Protein AF-A0A554VG06-F1 (afdb_monomer_lite)

Structure (mmCIF, N/CA/C/O backbone):
data_AF-A0A554VG06-F1
#
_entry.id   AF-A0A554VG06-F1
#
loop_
_atom_site.group_PDB
_atom_site.id
_atom_site.type_symbol
_atom_site.label_atom_id
_atom_site.label_alt_id
_atom_site.label_comp_id
_atom_site.label_asym_id
_atom_site.label_entity_id
_atom_site.label_seq_id
_atom_site.pdbx_PDB_ins_code
_atom_site.Cartn_x
_atom_site.Cartn_y
_atom_site.Cartn_z
_atom_site.occupancy
_atom_site.B_iso_or_equiv
_atom_site.auth_seq_id
_atom_site.auth_comp_id
_atom_site.auth_asym_id
_atom_site.auth_atom_id
_atom_site.pdbx_PDB_model_num
ATOM 1 N N . MET A 1 1 ? 8.280 25.696 18.837 1.00 58.03 1 MET A N 1
ATOM 2 C CA . MET A 1 1 ? 8.504 25.984 17.393 1.00 58.03 1 MET A CA 1
ATOM 3 C C . MET A 1 1 ? 9.950 25.789 16.918 1.00 58.03 1 MET A C 1
ATOM 5 O O . MET A 1 1 ? 10.119 25.169 15.878 1.00 58.03 1 MET A O 1
ATOM 9 N N . LYS A 1 2 ? 10.992 26.245 17.640 1.00 67.50 2 LYS A N 1
ATOM 10 C CA . LYS A 1 2 ? 12.405 26.134 17.196 1.00 67.50 2 LYS A CA 1
ATOM 11 C C . LYS A 1 2 ? 12.880 24.694 16.899 1.00 67.50 2 LYS A C 1
ATOM 13 O O . LYS A 1 2 ? 13.454 24.467 15.844 1.00 67.50 2 LYS A O 1
ATOM 18 N N . LYS A 1 3 ? 12.543 23.706 17.744 1.00 71.81 3 LYS A N 1
ATOM 19 C CA . LYS A 1 3 ? 12.906 22.283 17.532 1.00 71.81 3 LYS A CA 1
ATOM 20 C C . LYS A 1 3 ? 12.326 21.678 16.240 1.00 71.81 3 LYS A C 1
ATOM 22 O O . LYS A 1 3 ? 13.021 20.949 15.550 1.00 71.81 3 LYS A O 1
ATOM 27 N N . LYS A 1 4 ? 11.085 22.036 15.873 1.00 73.94 4 LYS A N 1
ATOM 28 C CA . LYS A 1 4 ? 10.448 21.584 14.619 1.00 73.94 4 LYS A CA 1
ATOM 29 C C . LYS A 1 4 ? 11.140 22.170 13.381 1.00 73.94 4 LYS A C 1
ATOM 31 O O . LYS A 1 4 ? 11.280 21.473 12.389 1.00 73.94 4 LYS A O 1
ATOM 36 N N . LYS A 1 5 ? 11.610 23.424 13.458 1.00 77.50 5 LYS A N 1
ATOM 37 C CA . LYS A 1 5 ? 12.377 24.063 12.376 1.00 77.50 5 LYS A CA 1
ATOM 38 C C . LYS A 1 5 ? 13.751 23.411 12.197 1.00 77.50 5 LYS A C 1
ATOM 40 O O . LYS A 1 5 ? 14.127 23.130 11.071 1.00 77.50 5 LYS A O 1
ATOM 45 N N . ILE A 1 6 ? 14.457 23.111 13.289 1.00 86.62 6 ILE A N 1
ATOM 46 C CA . ILE A 1 6 ? 15.757 22.418 13.237 1.00 86.62 6 ILE A CA 1
ATOM 47 C C . ILE A 1 6 ? 15.606 21.018 12.627 1.00 86.62 6 ILE A C 1
ATOM 49 O O . ILE A 1 6 ? 16.356 20.683 11.719 1.00 86.62 6 ILE A O 1
ATOM 53 N N . LEU A 1 7 ? 14.599 20.246 13.059 1.00 86.69 7 LEU A N 1
ATOM 54 C CA . LEU A 1 7 ? 14.301 18.926 12.489 1.00 86.69 7 LEU A CA 1
ATOM 55 C C . LEU A 1 7 ? 13.986 19.009 10.984 1.00 86.69 7 LEU A C 1
ATOM 57 O O . LEU A 1 7 ? 14.437 18.189 10.193 1.00 86.69 7 LEU A O 1
ATOM 61 N N . PHE A 1 8 ? 13.221 20.020 10.572 1.00 87.75 8 PHE A N 1
ATOM 62 C CA . PHE A 1 8 ? 12.902 20.240 9.164 1.00 87.75 8 PHE A CA 1
ATOM 63 C C . PHE A 1 8 ? 14.160 20.538 8.334 1.00 87.75 8 PHE A C 1
ATOM 65 O O . PHE A 1 8 ? 14.389 19.891 7.316 1.00 87.75 8 PHE A O 1
ATOM 72 N N . PHE A 1 9 ? 15.023 21.444 8.806 1.00 89.62 9 PHE A N 1
ATOM 73 C CA . PHE A 1 9 ? 16.296 21.740 8.143 1.00 89.62 9 PHE A CA 1
ATOM 74 C C . PHE A 1 9 ? 17.252 20.542 8.127 1.00 89.62 9 PHE A C 1
ATOM 76 O O . PHE A 1 9 ? 17.934 20.338 7.125 1.00 89.62 9 PHE A O 1
ATOM 83 N N . SER A 1 10 ? 17.283 19.716 9.179 1.00 86.00 10 SER A N 1
ATOM 84 C CA . SER A 1 10 ? 18.111 18.506 9.190 1.00 86.00 10 SER A CA 1
ATOM 85 C C . SER A 1 10 ? 17.619 17.466 8.185 1.00 86.00 10 SER A C 1
ATOM 87 O O . SER A 1 10 ? 18.434 16.867 7.492 1.00 86.00 10 SER A O 1
ATOM 89 N N . VAL A 1 11 ? 16.299 17.287 8.054 1.00 89.00 11 VAL A N 1
ATOM 90 C CA . VAL A 1 11 ? 15.708 16.384 7.052 1.00 89.00 11 VAL A CA 1
ATOM 91 C C . VAL A 1 11 ? 15.999 16.881 5.636 1.00 89.00 11 VAL A C 1
ATOM 93 O O . VAL A 1 11 ? 16.422 16.097 4.795 1.00 89.00 11 VAL A O 1
ATOM 96 N N . ILE A 1 12 ? 15.847 18.182 5.376 1.00 91.12 12 ILE A N 1
ATOM 97 C CA . ILE A 1 12 ? 16.162 18.767 4.064 1.00 91.12 12 ILE A CA 1
ATOM 98 C C . ILE A 1 12 ? 17.645 18.606 3.733 1.00 91.12 12 ILE A C 1
ATOM 100 O O . ILE A 1 12 ? 17.976 18.175 2.633 1.00 91.12 12 ILE A O 1
ATOM 104 N N . SER A 1 13 ? 18.532 18.903 4.684 1.00 87.50 13 SER A N 1
ATOM 105 C CA . SER A 1 13 ? 19.975 18.716 4.516 1.00 87.50 13 SER A CA 1
ATOM 106 C C . SER A 1 13 ? 20.320 17.256 4.206 1.00 87.50 13 SER A C 1
ATOM 108 O O . SER A 1 13 ? 21.084 16.987 3.281 1.00 87.50 13 SER A O 1
ATOM 110 N N . ALA A 1 14 ? 19.686 16.302 4.897 1.00 87.00 14 ALA A N 1
ATOM 111 C CA . ALA A 1 14 ? 19.856 14.878 4.621 1.00 87.00 14 ALA A CA 1
ATOM 112 C C . ALA A 1 14 ? 19.364 14.490 3.216 1.00 87.00 14 ALA A C 1
ATOM 114 O O . ALA A 1 14 ? 20.063 13.770 2.507 1.00 87.00 14 ALA A O 1
ATOM 115 N N . ILE A 1 15 ? 18.207 14.999 2.777 1.00 87.94 15 ILE A N 1
ATOM 116 C CA . ILE A 1 15 ? 17.673 14.754 1.426 1.00 87.94 15 ILE A CA 1
ATOM 117 C C . ILE A 1 15 ? 18.608 15.331 0.358 1.00 87.94 15 ILE A C 1
ATOM 119 O O . ILE A 1 15 ? 18.933 14.647 -0.610 1.00 87.94 15 ILE A O 1
ATOM 123 N N . ILE A 1 16 ? 19.082 16.566 0.541 1.00 89.44 16 ILE A N 1
ATOM 124 C CA . ILE A 1 16 ? 20.036 17.205 -0.374 1.00 89.44 16 ILE A CA 1
ATOM 125 C C . ILE A 1 16 ? 21.338 16.398 -0.417 1.00 89.44 16 ILE A C 1
ATOM 127 O O . ILE A 1 16 ? 21.833 16.095 -1.502 1.00 89.44 16 ILE A O 1
ATOM 131 N N . GLY A 1 17 ? 21.853 15.979 0.741 1.00 86.88 17 GLY A N 1
ATOM 132 C CA . GLY A 1 17 ? 23.019 15.104 0.834 1.00 86.88 17 GLY A CA 1
ATOM 133 C C . GLY A 1 17 ? 22.822 13.799 0.060 1.00 86.88 17 GLY A C 1
ATOM 134 O O . GLY A 1 17 ? 23.672 13.429 -0.748 1.00 86.88 17 GLY A O 1
ATOM 135 N N . LEU A 1 18 ? 21.673 13.140 0.217 1.00 84.19 18 LEU A N 1
ATOM 136 C CA . LEU A 1 18 ? 21.340 11.929 -0.537 1.00 84.19 18 LEU A CA 1
ATOM 137 C C . LEU A 1 18 ? 21.313 12.171 -2.050 1.00 84.19 18 LEU A C 1
ATOM 139 O O . LEU A 1 18 ? 21.799 11.324 -2.794 1.00 84.19 18 LEU A O 1
ATOM 143 N N . ILE A 1 19 ? 20.808 13.317 -2.516 1.00 84.75 19 ILE A N 1
ATOM 144 C CA . ILE A 1 19 ? 20.775 13.661 -3.947 1.00 84.75 19 ILE A CA 1
ATOM 145 C C . ILE A 1 19 ? 22.192 13.866 -4.499 1.00 84.75 19 ILE A C 1
ATOM 147 O O . ILE A 1 19 ? 22.525 13.301 -5.544 1.00 84.75 19 ILE A O 1
ATOM 151 N N . PHE A 1 20 ? 23.033 14.635 -3.799 1.00 87.25 20 PHE A N 1
ATOM 152 C CA . PHE A 1 20 ? 24.405 14.929 -4.234 1.00 87.25 20 PHE A CA 1
ATOM 153 C C . PHE A 1 20 ? 25.312 13.694 -4.192 1.00 87.25 20 PHE A C 1
ATOM 155 O O . PHE A 1 20 ? 26.107 13.475 -5.106 1.00 87.25 20 PHE A O 1
ATOM 162 N N . PHE A 1 21 ? 25.173 12.851 -3.166 1.00 87.12 21 PHE A N 1
ATOM 163 C CA . PHE A 1 21 ? 26.011 11.665 -2.980 1.00 87.12 21 PHE A CA 1
ATOM 164 C C . PHE A 1 21 ? 25.408 10.377 -3.558 1.00 87.12 21 PHE A C 1
ATOM 166 O O . PHE A 1 21 ? 26.022 9.315 -3.420 1.00 87.12 21 PHE A O 1
ATOM 173 N N . LYS A 1 22 ? 24.262 10.443 -4.258 1.00 81.56 22 LYS A N 1
ATOM 174 C CA . LYS A 1 22 ? 23.528 9.262 -4.757 1.00 81.56 22 LYS A CA 1
ATOM 175 C C . LYS A 1 22 ? 24.410 8.286 -5.539 1.00 81.56 22 LYS A C 1
ATOM 177 O O . LYS A 1 22 ? 24.311 7.080 -5.349 1.00 81.56 22 LYS A O 1
ATOM 182 N N . ASN A 1 23 ? 25.308 8.805 -6.380 1.00 81.75 23 ASN A N 1
ATOM 183 C CA . ASN A 1 23 ? 26.158 7.988 -7.247 1.00 81.75 23 ASN A CA 1
ATOM 184 C C . ASN A 1 23 ? 27.224 7.237 -6.435 1.00 81.75 23 ASN A C 1
ATOM 186 O O . ASN A 1 23 ? 27.499 6.070 -6.701 1.00 81.75 23 ASN A O 1
ATOM 190 N N . ASN A 1 24 ? 27.802 7.883 -5.419 1.00 84.62 24 ASN A N 1
ATOM 191 C CA . ASN A 1 24 ? 28.812 7.270 -4.555 1.00 84.62 24 ASN A CA 1
ATOM 192 C C . ASN A 1 24 ? 28.185 6.230 -3.621 1.00 84.62 24 ASN A C 1
ATOM 194 O O . ASN A 1 24 ? 28.725 5.136 -3.468 1.00 84.62 24 ASN A O 1
ATOM 198 N N . ILE A 1 25 ? 27.017 6.549 -3.059 1.00 81.38 25 ILE A N 1
ATOM 199 C CA . ILE A 1 25 ? 26.232 5.631 -2.227 1.00 81.38 25 ILE A CA 1
ATOM 200 C C . ILE A 1 25 ? 25.806 4.413 -3.054 1.00 81.38 25 ILE A C 1
ATOM 202 O O . ILE A 1 25 ? 26.022 3.284 -2.626 1.00 81.38 25 ILE A O 1
ATOM 206 N N . GLY A 1 26 ? 25.291 4.629 -4.269 1.00 79.44 26 GLY A N 1
ATOM 207 C CA . GLY A 1 26 ? 24.917 3.554 -5.188 1.00 79.44 26 GLY A CA 1
ATOM 208 C C . GLY A 1 26 ? 26.089 2.626 -5.499 1.00 79.44 26 GLY A C 1
ATOM 209 O O . GLY A 1 26 ? 25.966 1.418 -5.337 1.00 79.44 26 GLY A O 1
ATOM 210 N N . ARG A 1 27 ? 27.267 3.172 -5.835 1.00 82.81 27 ARG A N 1
ATOM 211 C CA . ARG A 1 27 ? 28.471 2.357 -6.092 1.00 82.81 27 ARG A CA 1
ATOM 212 C C . ARG A 1 27 ? 28.910 1.537 -4.878 1.00 82.81 27 ARG A C 1
ATOM 214 O O . ARG A 1 27 ? 29.373 0.416 -5.059 1.00 82.81 27 ARG A O 1
ATOM 221 N N . LEU A 1 28 ? 28.787 2.068 -3.660 1.00 83.31 28 LEU A N 1
ATOM 222 C CA . LEU A 1 28 ? 29.085 1.310 -2.438 1.00 83.31 28 LEU A CA 1
ATOM 223 C C . LEU A 1 28 ? 28.074 0.179 -2.218 1.00 83.31 28 LEU A C 1
ATOM 225 O O . LEU A 1 28 ? 28.480 -0.957 -1.985 1.00 83.31 28 LEU A O 1
ATOM 229 N N . ILE A 1 29 ? 26.779 0.471 -2.359 1.00 82.94 29 ILE A N 1
ATOM 230 C CA . ILE A 1 29 ? 25.703 -0.521 -2.220 1.00 82.94 29 ILE A CA 1
ATOM 231 C C . ILE A 1 29 ? 25.862 -1.638 -3.256 1.00 82.94 29 ILE A C 1
ATOM 233 O O . ILE A 1 29 ? 25.801 -2.809 -2.897 1.00 82.94 29 ILE A O 1
ATOM 237 N N . PHE A 1 30 ? 26.119 -1.298 -4.519 1.00 84.88 30 PHE A N 1
ATOM 238 C CA . PHE A 1 30 ? 26.273 -2.271 -5.604 1.00 84.88 30 PHE A CA 1
ATOM 239 C C . PHE A 1 30 ? 27.534 -3.124 -5.464 1.00 84.88 30 PHE A C 1
ATOM 241 O O . PHE A 1 30 ? 27.487 -4.319 -5.734 1.00 84.88 30 PHE A O 1
ATOM 248 N N . LYS A 1 31 ? 28.629 -2.565 -4.929 1.00 87.31 31 LYS A N 1
ATOM 249 C CA . LYS A 1 31 ? 29.806 -3.365 -4.556 1.00 87.31 31 LYS A CA 1
ATOM 250 C C . LYS A 1 31 ? 29.496 -4.396 -3.471 1.00 87.31 31 LYS A C 1
ATOM 252 O O . LYS A 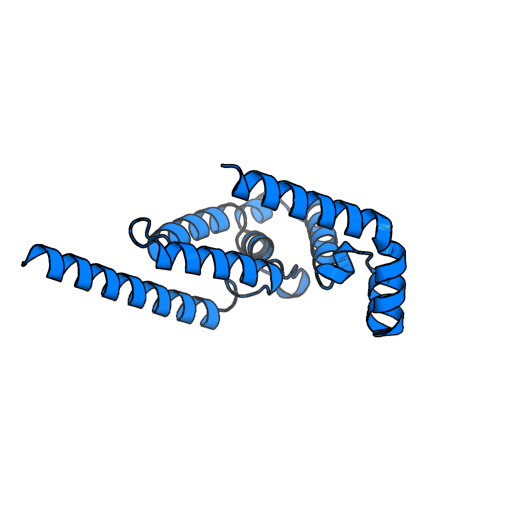1 31 ? 30.016 -5.504 -3.535 1.00 87.31 31 LYS A O 1
ATOM 257 N N . MET A 1 32 ? 28.692 -4.033 -2.471 1.00 86.50 32 MET A N 1
ATOM 258 C CA . MET A 1 32 ? 28.315 -4.951 -1.388 1.00 86.50 32 MET A CA 1
ATOM 259 C C . MET A 1 32 ? 27.257 -5.965 -1.835 1.00 86.50 32 MET A C 1
ATOM 261 O O . MET A 1 32 ? 27.263 -7.103 -1.375 1.00 86.50 32 MET A O 1
ATOM 265 N N . PHE A 1 33 ? 26.371 -5.569 -2.751 1.00 85.69 33 PHE A N 1
ATOM 266 C CA . PHE A 1 33 ? 25.263 -6.384 -3.232 1.00 85.69 33 PHE A CA 1
ATOM 267 C C . PHE A 1 33 ? 25.130 -6.298 -4.765 1.00 85.69 33 PHE A C 1
ATOM 269 O O . PHE A 1 33 ? 24.276 -5.563 -5.276 1.00 85.69 33 PHE A O 1
ATOM 276 N N . PRO A 1 34 ? 25.913 -7.096 -5.513 1.00 84.56 34 PRO A N 1
ATOM 277 C CA . PRO A 1 34 ? 25.933 -7.062 -6.981 1.00 84.56 34 PRO A CA 1
ATOM 278 C C . PRO A 1 34 ? 24.575 -7.377 -7.622 1.00 84.56 34 PRO A C 1
ATOM 280 O O . PRO A 1 34 ? 24.259 -6.912 -8.714 1.00 84.56 34 PRO A O 1
ATOM 283 N N . PHE A 1 35 ? 23.726 -8.137 -6.924 1.00 85.69 35 PHE A N 1
ATOM 284 C CA . PHE A 1 35 ? 22.352 -8.402 -7.351 1.00 85.69 35 PHE A CA 1
ATOM 285 C C . PHE A 1 35 ? 21.564 -7.109 -7.614 1.00 85.69 35 PHE A C 1
ATOM 287 O O . PHE A 1 35 ? 20.888 -6.994 -8.638 1.00 85.69 35 PHE A O 1
ATOM 294 N N . TRP A 1 36 ? 21.679 -6.119 -6.722 1.00 82.94 36 TRP A N 1
ATOM 295 C CA . TRP A 1 36 ? 20.941 -4.862 -6.840 1.00 82.94 36 TRP A CA 1
ATOM 296 C C . TRP A 1 36 ? 21.436 -3.993 -7.996 1.00 82.94 36 TRP A C 1
ATOM 298 O O . TRP A 1 36 ? 20.648 -3.220 -8.531 1.00 82.94 36 TRP A O 1
ATOM 308 N N . GLU A 1 37 ? 22.687 -4.158 -8.433 1.00 86.75 37 GLU A N 1
ATOM 309 C CA . GLU A 1 37 ? 23.220 -3.470 -9.614 1.00 86.75 37 GLU A CA 1
ATOM 310 C C . GLU A 1 37 ? 22.479 -3.901 -10.883 1.00 86.75 37 GLU A C 1
ATOM 312 O O . GLU A 1 37 ? 22.019 -3.066 -11.661 1.00 86.75 37 GLU A O 1
ATOM 317 N N . ASN A 1 38 ? 22.267 -5.209 -11.052 1.00 86.56 38 ASN A N 1
ATOM 318 C CA . ASN A 1 38 ? 21.525 -5.751 -12.191 1.00 86.56 38 ASN A CA 1
ATOM 319 C C . ASN A 1 38 ? 20.060 -5.300 -12.196 1.00 86.56 38 ASN A C 1
ATOM 321 O O . ASN A 1 38 ? 19.510 -4.967 -13.248 1.00 86.56 38 ASN A O 1
ATOM 325 N N . VAL A 1 39 ? 19.421 -5.272 -11.022 1.00 85.81 39 VAL A N 1
ATOM 326 C CA . VAL A 1 39 ? 18.039 -4.790 -10.877 1.00 85.81 39 VAL A CA 1
ATOM 327 C C . VAL A 1 39 ? 17.959 -3.295 -11.190 1.00 85.81 39 VAL A C 1
ATOM 329 O O . VAL A 1 39 ? 17.088 -2.881 -11.953 1.00 85.81 39 VAL A O 1
ATOM 332 N N . TYR A 1 40 ? 18.893 -2.497 -10.678 1.00 87.62 40 TYR A N 1
ATOM 333 C CA . TYR A 1 40 ? 18.947 -1.059 -10.927 1.00 87.62 40 TYR A CA 1
ATOM 334 C C . TYR A 1 40 ? 19.179 -0.721 -12.392 1.00 87.62 40 TYR A C 1
ATOM 336 O O . TYR A 1 40 ? 18.464 0.112 -12.946 1.00 87.62 40 TYR A O 1
ATOM 344 N N . ASN A 1 41 ? 20.114 -1.404 -13.046 1.00 88.56 41 ASN A N 1
ATOM 345 C CA . ASN A 1 41 ? 20.391 -1.183 -14.461 1.00 88.56 41 ASN A CA 1
ATOM 346 C C . ASN A 1 41 ? 19.198 -1.565 -15.349 1.00 88.56 41 ASN A C 1
ATOM 348 O O . ASN A 1 41 ? 19.003 -0.955 -16.396 1.00 88.56 41 ASN A O 1
ATOM 352 N N . ARG A 1 42 ? 18.384 -2.549 -14.936 1.00 87.94 42 ARG A N 1
ATOM 353 C CA . ARG A 1 42 ? 17.225 -3.013 -15.714 1.00 87.94 42 ARG A CA 1
ATOM 354 C C . ARG A 1 42 ? 15.938 -2.224 -15.448 1.00 87.94 42 ARG A C 1
ATOM 356 O O . ARG A 1 42 ? 15.195 -1.986 -16.390 1.00 87.94 42 ARG A O 1
ATOM 363 N N . TYR A 1 43 ? 15.655 -1.846 -14.202 1.00 87.31 43 TYR A N 1
ATOM 364 C CA . TYR A 1 43 ? 14.366 -1.245 -13.810 1.00 87.31 43 TYR A CA 1
ATOM 365 C C . TYR A 1 43 ? 14.496 0.173 -13.224 1.00 87.31 43 TYR A C 1
ATOM 367 O O . TYR A 1 43 ? 13.507 0.777 -12.802 1.00 87.31 43 TYR A O 1
ATOM 375 N N . GLY A 1 44 ? 15.712 0.718 -13.163 1.00 87.06 44 GLY A N 1
ATOM 376 C CA . GLY A 1 44 ? 15.996 2.033 -12.599 1.00 87.06 44 GLY A CA 1
ATOM 377 C C . GLY A 1 44 ? 15.826 2.106 -11.079 1.00 87.06 44 GLY A C 1
ATOM 378 O O . GLY A 1 44 ? 15.602 1.113 -10.381 1.00 87.06 44 GLY A O 1
ATOM 379 N N . LEU A 1 45 ? 15.920 3.327 -10.542 1.00 84.50 45 LEU A N 1
ATOM 380 C CA . LEU A 1 45 ? 15.835 3.581 -9.100 1.00 84.50 45 LEU A CA 1
ATOM 381 C C . LEU A 1 45 ? 14.477 3.172 -8.516 1.00 84.50 45 LEU A C 1
ATOM 383 O O . LEU A 1 45 ? 14.431 2.483 -7.501 1.00 84.50 45 LEU A O 1
ATOM 387 N N . LEU A 1 46 ? 13.378 3.581 -9.157 1.00 82.94 46 LEU A N 1
ATOM 388 C CA . LEU A 1 46 ? 12.026 3.292 -8.674 1.00 82.94 46 LEU A CA 1
ATOM 389 C C . LEU A 1 46 ? 11.714 1.798 -8.736 1.00 82.94 46 LEU A C 1
ATOM 391 O O . LEU A 1 46 ? 11.204 1.257 -7.758 1.00 82.94 46 LEU A O 1
ATOM 395 N N . GLY A 1 47 ? 12.091 1.116 -9.821 1.00 85.31 47 GLY A N 1
ATOM 396 C CA . GLY A 1 47 ? 11.931 -0.332 -9.925 1.00 85.31 47 GLY A CA 1
ATOM 397 C C . GLY A 1 47 ? 12.768 -1.079 -8.890 1.00 85.31 47 GLY A C 1
ATOM 398 O O . GLY A 1 47 ? 12.313 -2.063 -8.323 1.00 85.31 47 GLY A O 1
ATOM 399 N N . THR A 1 48 ? 13.950 -0.571 -8.548 1.00 86.75 48 THR A N 1
ATOM 400 C CA . THR A 1 48 ? 14.771 -1.153 -7.475 1.00 86.75 48 THR A CA 1
ATOM 401 C C . THR A 1 48 ? 14.122 -0.976 -6.105 1.00 86.75 48 THR A C 1
ATOM 403 O O . THR A 1 48 ? 13.959 -1.947 -5.374 1.00 86.75 48 THR A O 1
ATOM 406 N N . LEU A 1 49 ? 13.700 0.247 -5.769 1.00 85.12 49 LEU A N 1
ATOM 407 C CA . LEU A 1 49 ? 13.101 0.566 -4.468 1.00 85.12 49 LEU A CA 1
ATOM 408 C C . LEU A 1 49 ? 11.749 -0.118 -4.256 1.00 85.12 49 LEU A C 1
ATOM 410 O O . LEU A 1 49 ? 11.434 -0.546 -3.151 1.00 85.12 49 LEU A O 1
ATOM 414 N N . THR A 1 50 ? 10.949 -0.225 -5.315 1.00 87.56 50 THR A N 1
ATOM 415 C CA . THR A 1 50 ? 9.606 -0.814 -5.252 1.00 87.56 50 THR A CA 1
ATOM 416 C C . THR A 1 50 ? 9.593 -2.301 -5.583 1.00 87.56 50 THR A C 1
ATOM 418 O O . THR A 1 50 ? 8.523 -2.896 -5.574 1.00 87.56 50 THR A O 1
ATOM 421 N N . SER A 1 51 ? 10.753 -2.923 -5.829 1.00 87.00 51 SER A N 1
ATOM 422 C CA . SER A 1 51 ? 10.868 -4.334 -6.232 1.00 87.00 51 SER A CA 1
ATOM 423 C C . SER A 1 51 ? 10.081 -4.669 -7.509 1.00 87.00 51 SER A C 1
ATOM 425 O O . SER A 1 51 ? 9.348 -5.647 -7.562 1.00 87.00 51 SER A O 1
ATOM 427 N N . LYS A 1 52 ? 10.255 -3.855 -8.558 1.00 88.94 52 LYS A N 1
ATOM 428 C CA . LYS A 1 52 ? 9.599 -3.911 -9.883 1.00 88.94 52 LYS A CA 1
ATOM 429 C C . LYS A 1 52 ? 8.113 -3.549 -9.909 1.00 88.94 52 LYS A C 1
ATOM 431 O O . LYS A 1 52 ? 7.531 -3.489 -10.988 1.00 88.94 52 LYS A O 1
ATOM 436 N N . ARG A 1 53 ? 7.496 -3.227 -8.774 1.00 89.62 53 ARG A N 1
ATOM 437 C CA . ARG A 1 53 ? 6.080 -2.825 -8.745 1.00 89.62 53 ARG A CA 1
ATOM 438 C C . ARG A 1 53 ? 5.808 -1.560 -9.549 1.00 89.62 53 ARG A C 1
ATOM 440 O O . ARG A 1 53 ? 4.764 -1.446 -10.175 1.00 89.62 53 ARG A O 1
ATOM 447 N N . SER A 1 54 ? 6.768 -0.631 -9.616 1.00 91.19 54 SER A N 1
ATOM 448 C CA . SER A 1 54 ? 6.635 0.543 -10.487 1.00 91.19 54 SER A CA 1
ATOM 449 C C . SER A 1 54 ? 6.494 0.170 -11.963 1.00 91.19 54 SER A C 1
ATOM 451 O O . SER A 1 54 ? 5.749 0.837 -12.665 1.00 91.19 54 SER A O 1
ATOM 453 N N . THR A 1 55 ? 7.191 -0.874 -12.429 1.00 91.56 55 THR A N 1
ATOM 454 C CA . THR A 1 55 ? 7.083 -1.344 -13.819 1.00 91.56 55 THR A CA 1
ATOM 455 C C . THR A 1 55 ? 5.823 -2.177 -14.037 1.00 91.56 55 THR A C 1
ATOM 457 O O . THR A 1 55 ? 5.152 -2.003 -15.039 1.00 91.56 55 THR A O 1
ATOM 460 N N . MET A 1 56 ? 5.411 -2.993 -13.061 1.00 91.50 56 MET A N 1
ATOM 461 C CA . MET A 1 56 ? 4.120 -3.698 -13.141 1.00 91.50 56 MET A CA 1
ATOM 462 C C . MET A 1 56 ? 2.939 -2.720 -13.202 1.00 91.50 56 MET A C 1
ATOM 464 O O . MET A 1 56 ? 1.980 -2.945 -13.931 1.00 91.50 56 MET A O 1
ATOM 468 N N . LEU A 1 57 ? 3.025 -1.601 -12.473 1.00 92.12 57 LEU A N 1
ATOM 469 C CA . LEU A 1 57 ? 2.018 -0.546 -12.528 1.00 92.12 57 LEU A CA 1
ATOM 470 C C . LEU A 1 57 ? 1.973 0.127 -13.904 1.00 92.12 57 LEU A C 1
ATOM 472 O O . LEU A 1 57 ? 0.879 0.394 -14.391 1.00 92.12 57 LEU A O 1
ATOM 476 N N . THR A 1 58 ? 3.122 0.403 -14.533 1.00 92.56 58 THR A N 1
ATOM 477 C CA . THR A 1 58 ? 3.135 0.969 -15.893 1.00 92.56 58 THR A CA 1
ATOM 478 C C . THR A 1 58 ? 2.562 -0.011 -16.905 1.00 92.56 58 THR A C 1
ATOM 480 O O . THR A 1 58 ? 1.686 0.377 -17.669 1.00 92.56 58 THR A O 1
ATOM 483 N N . ASP A 1 59 ? 2.955 -1.284 -16.834 1.00 91.88 59 ASP A N 1
ATOM 484 C CA . ASP A 1 59 ? 2.454 -2.329 -17.733 1.00 91.88 59 ASP A CA 1
ATOM 485 C C . ASP A 1 59 ? 0.931 -2.499 -17.589 1.00 91.88 59 ASP A C 1
ATOM 487 O O . ASP A 1 59 ? 0.208 -2.660 -18.573 1.00 91.88 59 ASP A O 1
ATOM 491 N N . PHE A 1 60 ? 0.420 -2.409 -16.357 1.00 91.25 60 PHE A N 1
ATOM 492 C CA . PHE A 1 60 ? -1.014 -2.429 -16.094 1.00 91.25 60 PHE A CA 1
ATOM 493 C C . PHE A 1 60 ? -1.734 -1.188 -16.633 1.00 91.25 60 PHE A C 1
ATOM 495 O O . PHE A 1 60 ? -2.820 -1.312 -17.193 1.00 91.25 60 PHE A O 1
ATOM 502 N N . ILE A 1 61 ? -1.154 0.006 -16.486 1.00 92.88 61 ILE A N 1
ATOM 503 C CA . ILE A 1 61 ? -1.729 1.236 -17.048 1.00 92.88 61 ILE A CA 1
ATOM 504 C C . ILE A 1 61 ? -1.815 1.145 -18.573 1.00 92.88 61 ILE A C 1
ATOM 506 O O . ILE A 1 61 ? -2.865 1.468 -19.130 1.00 92.88 61 ILE A O 1
ATOM 510 N N . ASP A 1 62 ? -0.765 0.660 -19.231 1.00 94.06 62 ASP A N 1
ATOM 511 C CA . ASP A 1 62 ? -0.756 0.472 -20.682 1.00 94.06 62 ASP A CA 1
ATOM 512 C C . ASP A 1 62 ? -1.824 -0.547 -21.109 1.00 94.06 62 ASP A C 1
ATOM 514 O O . ASP A 1 62 ? -2.601 -0.291 -22.031 1.00 94.06 62 ASP A O 1
ATOM 518 N N . TYR A 1 63 ? -1.952 -1.657 -20.374 1.00 91.56 63 TYR A N 1
ATOM 519 C CA . TYR A 1 63 ? -3.033 -2.624 -20.577 1.00 91.56 63 TYR A CA 1
ATOM 520 C C . TYR A 1 63 ? -4.425 -1.993 -20.418 1.00 91.56 63 TYR A C 1
ATOM 522 O O . TYR A 1 63 ? -5.294 -2.214 -21.260 1.00 91.56 63 TYR A O 1
ATOM 530 N N . MET A 1 64 ? -4.647 -1.169 -19.389 1.00 91.69 64 MET A N 1
ATOM 531 C CA . MET A 1 64 ? -5.926 -0.472 -19.210 1.00 91.69 64 MET A CA 1
ATOM 532 C C . MET A 1 64 ? -6.252 0.426 -20.403 1.00 91.69 64 MET A C 1
ATOM 534 O O . MET A 1 64 ? -7.375 0.410 -20.893 1.00 91.69 64 MET A O 1
ATOM 538 N N . ILE A 1 65 ? -5.279 1.199 -20.885 1.00 93.19 65 ILE A N 1
ATOM 539 C CA . ILE A 1 65 ? -5.490 2.136 -21.996 1.00 93.19 65 ILE A CA 1
ATOM 540 C C . ILE A 1 65 ? -5.900 1.403 -23.280 1.00 93.19 65 ILE A C 1
ATOM 542 O O . ILE A 1 65 ? -6.708 1.929 -24.047 1.00 93.19 65 ILE A O 1
ATOM 546 N N . HIS A 1 66 ? -5.357 0.208 -23.518 1.00 93.38 66 HIS A N 1
ATOM 547 C CA . HIS A 1 66 ? -5.586 -0.535 -24.757 1.00 93.38 66 HIS A CA 1
ATOM 548 C C . HIS A 1 66 ? -6.770 -1.505 -24.700 1.00 93.38 66 HIS A C 1
ATOM 550 O O . HIS A 1 66 ? -7.476 -1.646 -25.697 1.00 93.38 66 HIS A O 1
ATOM 556 N N . GLU A 1 67 ? -7.008 -2.145 -23.555 1.00 91.81 67 GLU A N 1
ATOM 557 C CA . GLU A 1 67 ? -7.917 -3.294 -23.455 1.00 91.81 67 GLU A CA 1
ATOM 558 C C . GLU A 1 67 ? -9.150 -3.027 -22.577 1.00 91.81 67 GLU A C 1
ATOM 560 O O . GLU A 1 67 ? -10.127 -3.781 -22.631 1.00 91.81 67 GLU A O 1
ATOM 565 N N . TRP A 1 68 ? -9.159 -1.974 -21.746 1.00 92.50 68 TRP A N 1
ATOM 566 C CA . TRP A 1 68 ? -10.313 -1.719 -20.882 1.00 92.50 68 TRP A CA 1
ATOM 567 C C . TRP A 1 68 ? -11.446 -1.001 -21.602 1.00 92.50 68 TRP A C 1
ATOM 569 O O . TRP A 1 68 ? -11.295 0.075 -22.174 1.00 92.50 68 TRP A O 1
ATOM 579 N N . ASN A 1 69 ? -12.645 -1.561 -21.457 1.00 92.81 69 ASN A N 1
ATOM 580 C CA . ASN A 1 69 ? -13.883 -0.855 -21.750 1.00 92.81 69 ASN A CA 1
ATOM 581 C C . ASN A 1 69 ? -14.383 -0.090 -20.507 1.00 92.81 69 ASN A C 1
ATOM 583 O O . ASN A 1 69 ? -13.888 -0.259 -19.391 1.00 92.81 69 ASN A O 1
ATOM 587 N N . THR A 1 70 ? -15.419 0.733 -20.675 1.00 92.75 70 THR A N 1
ATOM 588 C CA . THR A 1 70 ? -15.999 1.540 -19.586 1.00 92.75 70 THR A CA 1
ATOM 589 C C . THR A 1 70 ? -16.514 0.704 -18.406 1.00 92.75 70 THR A C 1
ATOM 591 O O . THR A 1 70 ? -16.473 1.171 -17.270 1.00 92.75 70 THR A O 1
ATOM 594 N N . LEU A 1 71 ? -16.976 -0.530 -18.642 1.00 93.12 71 LEU A N 1
ATOM 595 C CA . LEU A 1 71 ? -17.453 -1.414 -17.572 1.00 93.12 71 LEU A CA 1
ATOM 596 C C . LEU A 1 71 ? -16.300 -1.909 -16.695 1.00 93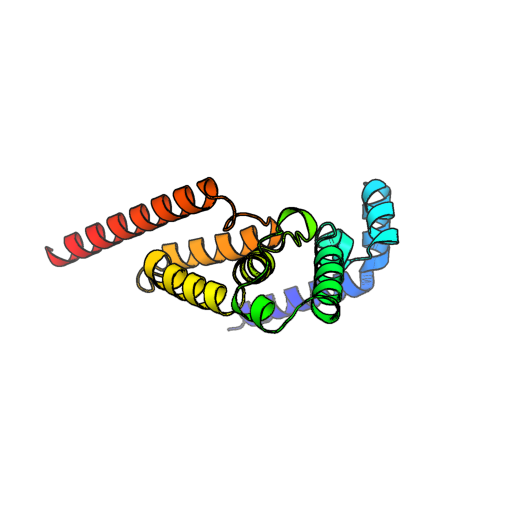.12 71 LEU A C 1
ATOM 598 O O . LEU A 1 71 ? -16.450 -1.939 -15.474 1.00 93.12 71 LEU A O 1
ATOM 602 N N . ASN A 1 72 ? -15.143 -2.202 -17.291 1.00 92.75 72 ASN A N 1
ATOM 603 C CA . ASN A 1 72 ? -13.943 -2.607 -16.558 1.00 92.75 72 ASN A CA 1
ATOM 604 C C . ASN A 1 72 ? -13.478 -1.494 -15.606 1.00 92.75 72 ASN A C 1
ATOM 606 O O . ASN A 1 72 ? -13.114 -1.769 -14.470 1.00 92.75 72 ASN A O 1
ATOM 610 N N . TYR A 1 73 ? -13.588 -0.220 -15.996 1.00 93.06 73 TYR A N 1
ATOM 611 C CA . TYR A 1 73 ? -13.289 0.890 -15.079 1.00 93.06 73 TYR A CA 1
ATOM 612 C C . TYR A 1 73 ? -14.233 0.952 -13.868 1.00 93.06 73 TYR A C 1
ATOM 614 O O . TYR A 1 73 ? -13.828 1.368 -12.779 1.00 93.06 73 TYR A O 1
ATOM 622 N N . LEU A 1 74 ? -15.494 0.549 -14.034 1.00 94.62 74 LEU A N 1
ATOM 623 C CA . LEU A 1 74 ? -16.494 0.596 -12.966 1.00 94.62 74 LEU A CA 1
ATOM 624 C C . LEU A 1 74 ? -16.408 -0.603 -12.021 1.00 94.62 74 LEU A C 1
ATOM 626 O O . LEU A 1 74 ? -16.516 -0.408 -10.809 1.00 94.62 74 LEU A O 1
ATOM 630 N N . PHE A 1 75 ? -16.199 -1.804 -12.565 1.00 93.88 75 PHE A N 1
ATOM 631 C CA . PHE A 1 75 ? -16.285 -3.070 -11.827 1.00 93.88 75 PHE A CA 1
ATOM 632 C C . PHE A 1 75 ? -14.955 -3.817 -11.683 1.00 93.88 75 PHE A C 1
ATOM 634 O O . PHE A 1 75 ? -14.893 -4.788 -10.935 1.00 93.88 75 PHE A O 1
ATOM 641 N N . GLY A 1 76 ? -13.897 -3.349 -12.343 1.00 91.19 76 GLY A N 1
ATOM 642 C CA . GLY A 1 76 ? -12.589 -3.990 -12.349 1.00 91.19 76 GLY A CA 1
ATOM 643 C C . GLY A 1 76 ? -12.522 -5.174 -13.308 1.00 91.19 76 GLY A C 1
ATOM 644 O O . GLY A 1 76 ? -13.429 -5.427 -14.104 1.00 91.19 76 GLY A O 1
ATOM 645 N N . ILE A 1 77 ? -11.415 -5.902 -13.214 1.00 83.81 77 ILE A N 1
ATOM 646 C CA . ILE A 1 77 ? -11.143 -7.138 -13.940 1.00 83.81 77 ILE A CA 1
ATOM 647 C C . ILE A 1 77 ? -10.881 -8.261 -12.930 1.00 83.81 77 ILE A C 1
ATOM 649 O O . ILE A 1 77 ? -10.109 -8.115 -11.985 1.00 83.81 77 ILE A O 1
ATOM 653 N N . GLY A 1 78 ? -11.507 -9.419 -13.138 1.00 75.00 78 GLY A N 1
ATOM 654 C CA . GLY A 1 78 ? -11.329 -10.590 -12.270 1.00 75.00 78 GLY A CA 1
ATOM 655 C C . GLY A 1 78 ? -10.006 -11.342 -12.478 1.00 75.00 78 GLY A C 1
ATOM 656 O O . GLY A 1 78 ? -9.768 -12.348 -11.816 1.00 75.00 78 GLY A O 1
ATOM 657 N N . GLU A 1 79 ? -9.143 -10.894 -13.395 1.00 80.44 79 GLU A N 1
ATOM 658 C CA . GLU A 1 79 ? -7.906 -11.587 -13.788 1.00 80.44 79 GLU A CA 1
ATOM 659 C C . GLU A 1 79 ? -6.674 -11.112 -12.995 1.00 80.44 79 GLU A C 1
ATOM 661 O O . GLU A 1 79 ? -5.671 -10.684 -13.568 1.00 80.44 79 GLU A O 1
ATOM 666 N N . TYR A 1 80 ? -6.739 -11.207 -11.661 1.00 76.75 80 TYR A N 1
ATOM 667 C CA . TYR A 1 80 ? -5.681 -10.727 -10.757 1.00 76.75 80 TYR A CA 1
ATOM 668 C C . TYR A 1 80 ? -4.292 -11.313 -11.067 1.00 76.75 80 TYR A C 1
ATOM 670 O O . TYR A 1 80 ? -3.316 -10.577 -11.167 1.00 76.75 80 TYR A O 1
ATOM 678 N N . GLU A 1 81 ? -4.198 -12.630 -11.275 1.00 79.56 81 GLU A N 1
ATOM 679 C CA . GLU A 1 81 ? -2.916 -13.336 -11.451 1.00 79.56 81 GLU A CA 1
ATOM 680 C C . GLU A 1 81 ? -2.126 -12.890 -12.690 1.00 79.56 81 GLU A C 1
ATOM 682 O O . GLU A 1 81 ? -0.895 -12.935 -12.690 1.00 79.56 81 GLU A O 1
ATOM 687 N N . LYS A 1 82 ? -2.810 -12.448 -13.753 1.00 81.69 82 LYS A N 1
ATOM 688 C CA . LYS A 1 82 ? -2.148 -12.062 -15.009 1.00 81.69 82 LYS A CA 1
ATOM 689 C C . LYS A 1 82 ? -1.594 -10.642 -14.982 1.00 81.69 82 LYS A C 1
ATOM 691 O O . LYS A 1 82 ? -0.585 -10.379 -15.628 1.00 81.69 82 LYS A O 1
ATOM 696 N N . HIS A 1 83 ? -2.246 -9.745 -14.246 1.00 82.31 83 HIS A N 1
ATOM 697 C CA . HIS A 1 83 ? -1.960 -8.309 -14.270 1.00 82.31 83 HIS A CA 1
ATOM 698 C C . HIS A 1 83 ? -1.616 -7.739 -12.889 1.00 82.31 83 HIS A C 1
ATOM 700 O O . HIS A 1 83 ? -1.742 -6.539 -12.668 1.00 82.31 83 HIS A O 1
ATOM 706 N N . LYS A 1 84 ? -1.171 -8.588 -11.954 1.00 84.31 84 LYS A N 1
ATOM 707 C CA . LYS A 1 84 ? -0.842 -8.170 -10.588 1.00 84.31 84 LYS A CA 1
ATOM 708 C C . LYS A 1 84 ? 0.183 -7.032 -10.561 1.00 84.31 84 LYS A C 1
ATOM 710 O O . LYS A 1 84 ? 1.244 -7.107 -11.181 1.00 84.31 84 LYS A O 1
ATOM 715 N N . ILE A 1 85 ? -0.137 -5.994 -9.794 1.00 87.88 85 ILE A N 1
ATOM 716 C CA . ILE A 1 85 ? 0.708 -4.809 -9.616 1.00 87.88 85 ILE A CA 1
ATOM 717 C C . ILE A 1 85 ? 1.489 -4.920 -8.304 1.00 87.88 85 ILE A C 1
ATOM 719 O O . ILE A 1 85 ? 2.613 -4.426 -8.197 1.00 87.88 85 ILE A O 1
ATOM 723 N N . GLU A 1 86 ? 0.880 -5.574 -7.307 1.00 85.94 86 GLU A N 1
ATOM 724 C CA . GLU A 1 86 ? 1.382 -5.738 -5.938 1.00 85.94 86 GLU A CA 1
ATOM 725 C C . GLU A 1 86 ? 1.466 -4.417 -5.156 1.00 85.94 86 GLU A C 1
ATOM 727 O O . GLU A 1 86 ? 2.096 -4.348 -4.098 1.00 85.94 86 GLU A O 1
ATOM 732 N N . PHE A 1 87 ? 0.805 -3.364 -5.648 1.00 89.31 87 PHE A N 1
ATOM 733 C CA . PHE A 1 87 ? 0.494 -2.190 -4.846 1.00 89.31 87 PHE A CA 1
ATOM 734 C C . PHE A 1 87 ? -0.936 -2.291 -4.330 1.00 89.31 87 PHE A C 1
ATOM 736 O O . PHE A 1 87 ? -1.891 -2.175 -5.092 1.00 89.31 87 PHE A O 1
ATOM 743 N N . GLU A 1 88 ? -1.058 -2.396 -3.013 1.00 87.69 88 GLU A N 1
ATOM 744 C CA . GLU A 1 88 ? -2.294 -2.602 -2.255 1.00 87.69 88 GLU A CA 1
ATOM 745 C C . GLU A 1 88 ? -3.537 -1.888 -2.834 1.00 87.69 88 GLU A C 1
ATOM 747 O O . GLU A 1 88 ? -4.523 -2.521 -3.199 1.00 87.69 88 GLU A O 1
ATOM 752 N N . PHE A 1 89 ? -3.493 -0.558 -2.972 1.00 87.25 89 PHE A N 1
ATOM 753 C CA . PHE A 1 89 ? -4.642 0.222 -3.447 1.00 87.25 89 PHE A CA 1
ATOM 754 C C . PHE A 1 89 ? -4.931 0.042 -4.938 1.00 87.25 89 PHE A C 1
ATOM 756 O O . PHE A 1 89 ? -6.094 0.072 -5.342 1.00 87.25 89 PHE A O 1
ATOM 763 N N . PHE A 1 90 ? -3.888 -0.127 -5.752 1.00 90.81 90 PHE A N 1
ATOM 764 C CA . PHE A 1 90 ? -4.052 -0.347 -7.186 1.00 90.81 90 PHE A CA 1
ATOM 765 C C . PHE A 1 90 ? -4.596 -1.745 -7.462 1.00 90.81 90 PHE A C 1
ATOM 767 O O . PHE A 1 90 ? -5.420 -1.898 -8.352 1.00 90.81 90 PHE A O 1
ATOM 774 N N . ASP A 1 91 ? -4.220 -2.728 -6.648 1.00 89.75 91 ASP A N 1
ATOM 775 C CA . ASP A 1 91 ? -4.755 -4.080 -6.717 1.00 89.75 91 ASP A CA 1
ATOM 776 C C . ASP A 1 91 ? -6.259 -4.111 -6.373 1.00 89.75 91 ASP A C 1
ATOM 778 O O . ASP A 1 91 ? -7.041 -4.744 -7.083 1.00 89.75 91 ASP A O 1
ATOM 782 N N . VAL A 1 92 ? -6.697 -3.375 -5.338 1.00 90.56 92 VAL A N 1
ATOM 783 C CA . VAL A 1 92 ? -8.133 -3.230 -5.010 1.00 90.56 92 VAL A CA 1
ATOM 784 C C . VAL A 1 92 ? -8.889 -2.564 -6.162 1.00 90.56 92 VAL A C 1
ATOM 786 O O . VAL A 1 92 ? -9.973 -3.017 -6.524 1.00 90.56 92 VAL A O 1
ATOM 789 N N . PHE A 1 93 ? -8.322 -1.512 -6.760 1.00 92.06 93 PHE A N 1
ATOM 790 C CA . PHE A 1 93 ? -8.910 -0.855 -7.929 1.00 92.06 93 PHE A CA 1
ATOM 791 C C . PHE A 1 93 ? -8.982 -1.775 -9.146 1.00 92.06 93 PHE A C 1
ATOM 793 O O . PHE A 1 93 ? -10.023 -1.850 -9.790 1.00 92.06 93 PHE A O 1
ATOM 800 N N . MET A 1 94 ? -7.906 -2.497 -9.442 1.00 91.25 94 MET A N 1
ATOM 801 C CA . MET A 1 94 ? -7.867 -3.447 -10.544 1.00 91.25 94 MET A CA 1
ATOM 802 C C . MET A 1 94 ? -8.951 -4.510 -10.380 1.00 91.25 94 MET A C 1
ATOM 804 O O . MET A 1 94 ? -9.660 -4.796 -11.337 1.00 91.25 94 MET A O 1
ATOM 808 N N . PHE A 1 95 ? -9.099 -5.070 -9.178 1.00 90.00 95 PHE A N 1
ATOM 809 C CA . PHE A 1 95 ? -10.015 -6.181 -8.939 1.00 90.00 95 PHE A CA 1
ATOM 810 C C . PHE A 1 95 ? -11.488 -5.757 -8.876 1.00 90.00 95 PHE A C 1
ATOM 812 O O . PHE A 1 95 ? -12.356 -6.482 -9.351 1.00 90.00 95 PHE A O 1
ATOM 819 N N . PHE A 1 96 ? -11.780 -4.590 -8.293 1.00 91.25 96 PHE A N 1
ATOM 820 C CA . PHE A 1 96 ? -13.149 -4.170 -7.972 1.00 91.25 96 PHE A CA 1
ATOM 821 C C . PHE A 1 96 ? -13.646 -2.920 -8.721 1.00 91.25 96 PHE A C 1
ATOM 823 O O . PHE A 1 96 ? -14.813 -2.535 -8.580 1.00 91.25 96 PHE A O 1
ATOM 830 N N . GLY A 1 97 ? -12.774 -2.252 -9.477 1.00 93.12 97 GLY A N 1
ATOM 831 C CA . GLY A 1 97 ? -13.071 -1.006 -10.179 1.00 93.12 97 GLY A CA 1
ATOM 832 C C . GLY A 1 97 ? -13.399 0.159 -9.247 1.00 93.12 97 GLY A C 1
ATOM 833 O O . GLY A 1 97 ? -13.271 0.085 -8.020 1.00 93.12 97 GLY A O 1
ATOM 834 N N . LEU A 1 98 ? -13.852 1.272 -9.828 1.00 94.88 98 LEU A N 1
ATOM 835 C CA . LEU A 1 98 ? -14.216 2.473 -9.067 1.00 94.88 98 LEU A CA 1
ATOM 836 C C . LEU A 1 98 ? -15.335 2.219 -8.052 1.00 94.88 98 LEU A C 1
ATOM 838 O O . LEU A 1 98 ? -15.267 2.720 -6.926 1.00 94.88 98 LEU A O 1
ATOM 842 N N . ILE A 1 99 ? -16.363 1.455 -8.435 1.00 95.12 99 ILE A N 1
ATOM 843 C CA . ILE A 1 99 ? -17.526 1.216 -7.573 1.00 95.12 99 ILE A CA 1
ATOM 844 C C . ILE A 1 99 ? -17.101 0.407 -6.356 1.00 95.12 99 ILE A C 1
ATOM 846 O O . ILE A 1 99 ? -17.425 0.773 -5.224 1.00 95.12 99 ILE A O 1
ATOM 850 N N . GLY A 1 100 ? -16.355 -0.676 -6.560 1.00 92.62 100 GLY A N 1
ATOM 851 C CA . GLY A 1 100 ? -15.963 -1.499 -5.434 1.00 92.62 100 GLY A CA 1
ATOM 852 C C . GLY A 1 100 ? -14.850 -0.874 -4.590 1.00 92.62 100 GLY A C 1
ATOM 853 O O . GLY A 1 100 ? -14.882 -1.061 -3.379 1.00 92.62 100 GLY A O 1
ATOM 854 N N . VAL A 1 101 ? -13.978 -0.013 -5.138 1.00 93.81 101 VAL A N 1
ATOM 855 C CA . VAL A 1 101 ? -13.095 0.851 -4.318 1.00 93.81 101 VAL A CA 1
ATOM 856 C C . VAL A 1 101 ? -13.912 1.774 -3.416 1.00 93.81 101 VAL A C 1
ATOM 858 O O . VAL A 1 101 ? -13.597 1.922 -2.234 1.00 93.81 101 VAL A O 1
ATOM 861 N N . PHE A 1 102 ? -14.981 2.377 -3.940 1.00 95.31 102 PHE A N 1
ATOM 862 C CA . PHE A 1 102 ? -15.853 3.239 -3.146 1.00 95.31 102 PHE A CA 1
ATOM 863 C C . PHE A 1 102 ? -16.551 2.462 -2.021 1.00 95.31 102 PHE A C 1
ATOM 865 O O . PHE A 1 102 ? -16.522 2.887 -0.863 1.00 95.31 102 PHE A O 1
ATOM 872 N N . VAL A 1 103 ? -17.120 1.293 -2.331 1.00 95.06 103 VAL A N 1
ATOM 873 C CA . VAL A 1 103 ? -17.733 0.406 -1.327 1.00 95.06 103 VAL A CA 1
ATOM 874 C C . VAL A 1 103 ? -16.699 -0.049 -0.295 1.00 95.06 103 VAL A C 1
ATOM 876 O O . VAL A 1 103 ? -16.958 0.032 0.907 1.00 95.06 103 VAL A O 1
ATOM 879 N N . PHE A 1 104 ? -15.511 -0.461 -0.743 1.00 92.81 104 PHE A N 1
ATOM 880 C CA . PHE A 1 104 ? -14.403 -0.857 0.122 1.00 92.81 104 PHE A CA 1
ATOM 881 C C . PHE A 1 104 ? -14.028 0.270 1.083 1.00 92.81 104 PHE A C 1
ATOM 883 O O . PHE A 1 104 ? -13.949 0.038 2.284 1.00 92.81 104 PHE A O 1
ATOM 890 N N . TRP A 1 105 ? -13.884 1.506 0.597 1.00 92.69 105 TRP A N 1
ATOM 891 C CA . TRP A 1 105 ? -13.579 2.664 1.438 1.00 92.69 105 TRP A CA 1
ATOM 892 C C . TRP A 1 105 ? -14.656 2.935 2.497 1.00 92.69 105 TRP A C 1
ATOM 894 O O . TRP A 1 105 ? -14.330 3.227 3.652 1.00 92.69 105 TRP A O 1
ATOM 904 N N . LEU A 1 106 ? -15.941 2.808 2.142 1.00 94.50 106 LEU A N 1
ATOM 905 C CA . LEU A 1 106 ? -17.044 2.965 3.097 1.00 94.50 106 LEU A CA 1
ATOM 906 C C . LEU A 1 106 ? -17.002 1.900 4.197 1.00 94.50 106 LEU A C 1
ATOM 908 O O . LEU A 1 106 ? -17.122 2.236 5.380 1.00 94.50 106 LEU A O 1
ATOM 912 N N . LEU A 1 107 ? -16.800 0.633 3.825 1.00 92.19 107 LEU A N 1
ATOM 913 C CA . LEU A 1 107 ? -16.649 -0.471 4.777 1.00 92.19 107 LEU A CA 1
AT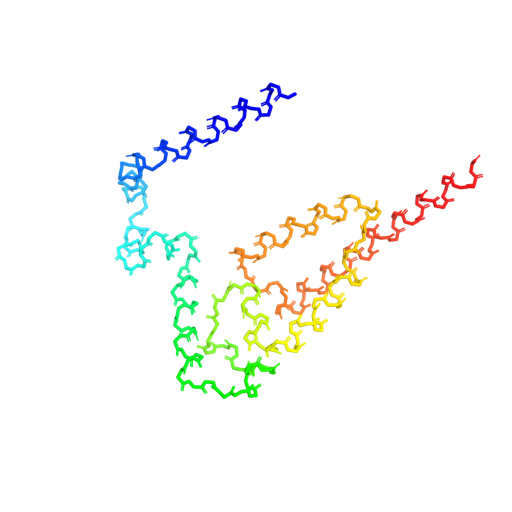OM 914 C C . LEU A 1 107 ? -15.407 -0.267 5.648 1.00 92.19 107 LEU A C 1
ATOM 916 O O . LEU A 1 107 ? -15.482 -0.365 6.873 1.00 92.19 107 LEU A O 1
ATOM 920 N N . PHE A 1 108 ? -14.288 0.104 5.032 1.00 91.25 108 PHE A N 1
ATOM 921 C CA . PHE A 1 108 ? -13.027 0.343 5.714 1.00 91.25 108 PHE A CA 1
ATOM 922 C C . PHE A 1 108 ? -13.171 1.433 6.782 1.00 91.25 108 PHE A C 1
ATOM 924 O O . PHE A 1 108 ? -12.830 1.237 7.950 1.00 91.25 108 PHE A O 1
ATOM 931 N N . LYS A 1 109 ? -13.780 2.567 6.417 1.00 91.19 109 LYS A N 1
ATOM 932 C CA . LYS A 1 109 ? -14.064 3.659 7.352 1.00 91.19 109 LYS A CA 1
ATOM 933 C C . LYS A 1 109 ? -15.010 3.222 8.472 1.00 91.19 109 LYS A C 1
ATOM 935 O O . LYS A 1 109 ? -14.795 3.600 9.617 1.00 91.19 109 LYS A O 1
ATOM 940 N N . LYS A 1 110 ? -16.047 2.440 8.164 1.00 89.75 110 LYS A N 1
ATOM 941 C CA . LYS A 1 110 ? -17.036 1.996 9.157 1.00 89.75 110 LYS A CA 1
ATOM 942 C C . LYS A 1 110 ? -16.436 1.063 10.212 1.00 89.75 110 LYS A C 1
ATOM 944 O O . LYS A 1 110 ? -16.770 1.201 11.383 1.00 89.75 110 LYS A O 1
ATOM 949 N N . TYR A 1 111 ? -15.595 0.113 9.802 1.00 88.00 111 TYR A N 1
ATOM 950 C CA . TYR A 1 111 ? -15.114 -0.945 10.697 1.00 88.00 111 TYR A CA 1
ATOM 951 C C . TYR A 1 111 ? -13.760 -0.652 11.347 1.00 88.00 111 TYR A C 1
ATOM 953 O O . TYR A 1 111 ? -13.525 -1.109 12.464 1.00 88.00 111 TYR A O 1
ATOM 961 N N . PHE A 1 112 ? -12.883 0.110 10.688 1.00 87.88 112 PHE A N 1
ATOM 962 C CA . PHE A 1 112 ? -11.504 0.303 11.152 1.00 87.88 112 PHE A CA 1
ATOM 963 C C . PHE A 1 112 ? -11.215 1.718 11.649 1.00 87.88 112 PHE A C 1
ATOM 965 O O . PHE A 1 112 ? -10.341 1.905 12.494 1.00 87.88 112 PHE A O 1
ATOM 972 N N . TYR A 1 113 ? -11.933 2.731 11.159 1.00 86.19 113 TYR A N 1
ATOM 973 C CA . TYR A 1 113 ? -11.670 4.111 11.552 1.00 86.19 113 TYR A CA 1
ATOM 974 C C . TYR A 1 113 ? -12.506 4.521 12.766 1.00 86.19 113 TYR A C 1
ATOM 976 O O . TYR A 1 113 ? -13.669 4.904 12.643 1.00 86.19 113 TYR A O 1
ATOM 984 N N . ASN A 1 114 ? -11.880 4.514 13.944 1.00 82.19 114 ASN A N 1
ATOM 985 C CA . ASN A 1 114 ? -12.467 5.048 15.168 1.00 82.19 114 ASN A CA 1
ATOM 986 C C . ASN A 1 114 ? -11.742 6.328 15.613 1.00 82.19 114 ASN A C 1
ATOM 988 O O . ASN A 1 114 ? -10.645 6.278 16.167 1.00 82.19 114 ASN A O 1
ATOM 992 N N . ARG A 1 115 ? -12.355 7.496 15.376 1.00 76.12 115 ARG A N 1
ATOM 993 C CA . ARG A 1 115 ? -11.722 8.804 15.632 1.00 76.12 115 ARG A CA 1
ATOM 994 C C . ARG A 1 115 ? -11.440 9.070 17.115 1.00 76.12 115 ARG A C 1
ATOM 996 O O . ARG A 1 115 ? -10.536 9.852 17.402 1.00 76.12 115 ARG A O 1
ATOM 1003 N N . SER A 1 116 ? -12.189 8.463 18.038 1.00 78.00 116 SER A N 1
ATOM 1004 C CA . SER A 1 116 ? -11.980 8.677 19.477 1.00 78.00 116 SER A CA 1
ATOM 1005 C C . SER A 1 116 ? -10.703 8.003 19.982 1.00 78.00 116 SER A C 1
ATOM 1007 O O . SER A 1 116 ? -10.060 8.516 20.895 1.00 78.00 116 SER A O 1
ATOM 1009 N N . ASN A 1 117 ? -10.278 6.905 19.348 1.00 82.81 117 ASN A N 1
ATOM 1010 C CA . ASN A 1 117 ? -9.119 6.135 19.775 1.00 82.81 117 ASN A CA 1
ATOM 1011 C C . ASN A 1 117 ? -7.877 6.470 18.933 1.00 82.81 117 ASN A C 1
ATOM 1013 O O . ASN A 1 117 ? -7.645 5.924 17.850 1.00 82.81 117 ASN A O 1
ATOM 1017 N N . ARG A 1 118 ? -7.023 7.348 19.471 1.00 84.81 118 ARG A N 1
ATOM 1018 C CA . ARG A 1 118 ? -5.772 7.761 18.814 1.00 84.81 118 ARG A CA 1
ATOM 1019 C C . ARG A 1 118 ? -4.829 6.587 18.532 1.00 84.81 118 ARG A C 1
ATOM 1021 O O . ARG A 1 118 ? -4.165 6.601 17.497 1.00 84.81 118 ARG A O 1
ATOM 1028 N N . LEU A 1 119 ? -4.773 5.584 19.413 1.00 85.62 119 LEU A N 1
ATOM 1029 C CA . LEU A 1 119 ? -3.942 4.393 19.217 1.00 85.62 119 LEU A CA 1
ATOM 1030 C C . LEU A 1 119 ? -4.423 3.596 18.001 1.00 85.62 119 LEU A C 1
ATOM 1032 O O . LEU A 1 119 ? -3.612 3.260 17.140 1.00 85.62 119 LEU A O 1
ATOM 1036 N N . SER A 1 120 ? -5.735 3.362 17.898 1.00 87.56 120 SER A N 1
ATOM 1037 C CA . SER A 1 120 ? -6.351 2.675 16.755 1.00 87.56 120 SER A CA 1
ATOM 1038 C C . SER A 1 120 ? -6.034 3.388 15.437 1.00 87.56 120 SER A C 1
ATOM 1040 O O . SER A 1 120 ? -5.574 2.753 14.490 1.00 87.56 120 SER A O 1
ATOM 1042 N N . VAL A 1 121 ? -6.158 4.720 15.394 1.00 88.44 121 VAL A N 1
ATOM 1043 C CA . VAL A 1 121 ? -5.823 5.513 14.198 1.00 88.44 121 VAL A CA 1
ATOM 1044 C C . VAL A 1 121 ? -4.330 5.438 13.855 1.00 88.44 121 VAL A C 1
ATOM 1046 O O . VAL A 1 121 ? -3.978 5.307 12.684 1.00 88.44 121 VAL A O 1
ATOM 1049 N N . CYS A 1 122 ? -3.433 5.501 14.842 1.00 89.25 122 CYS A N 1
ATOM 1050 C CA . CYS A 1 122 ? -1.993 5.369 14.595 1.00 89.25 122 CYS A CA 1
ATOM 1051 C C . CYS A 1 122 ? -1.618 3.975 14.069 1.00 89.25 122 CYS A C 1
ATOM 1053 O O . CYS A 1 122 ? -0.833 3.875 13.127 1.00 89.25 122 CYS A O 1
ATOM 1055 N N . LEU A 1 123 ? -2.194 2.913 14.641 1.00 91.06 123 LEU A N 1
ATOM 1056 C CA . LEU A 1 123 ? -2.004 1.540 14.163 1.00 91.06 123 LEU A CA 1
ATOM 1057 C C . LEU A 1 123 ? -2.533 1.370 12.739 1.00 91.06 123 LEU A C 1
ATOM 1059 O O . LEU A 1 123 ? -1.834 0.812 11.898 1.00 91.06 123 LEU A O 1
ATOM 1063 N N . LEU A 1 124 ? -3.718 1.916 12.457 1.00 92.50 124 LEU A N 1
ATOM 1064 C CA . LEU A 1 124 ? -4.324 1.909 11.128 1.00 92.50 124 LEU A CA 1
ATOM 1065 C C . LEU A 1 124 ? -3.391 2.545 10.097 1.00 92.50 124 LEU A C 1
ATOM 1067 O O . LEU A 1 124 ? -3.105 1.939 9.071 1.00 92.50 124 LEU A O 1
ATOM 1071 N N . MET A 1 125 ? -2.867 3.737 10.393 1.00 91.00 125 MET A N 1
ATOM 1072 C CA . MET A 1 125 ? -1.954 4.436 9.488 1.00 91.00 125 MET A CA 1
ATOM 1073 C C . MET A 1 125 ? -0.653 3.665 9.263 1.00 91.00 125 MET A C 1
ATOM 1075 O O . MET A 1 125 ? -0.199 3.575 8.126 1.00 91.00 125 MET A O 1
ATOM 1079 N N . ASN A 1 126 ? -0.071 3.077 10.312 1.00 91.81 126 ASN A N 1
ATOM 1080 C CA . ASN A 1 126 ? 1.127 2.253 10.160 1.00 91.81 126 ASN A CA 1
ATOM 1081 C C . ASN A 1 126 ? 0.865 1.047 9.257 1.00 91.81 126 ASN A C 1
ATOM 1083 O O . ASN A 1 126 ? 1.644 0.810 8.342 1.00 91.81 126 ASN A O 1
ATOM 1087 N N . ILE A 1 127 ? -0.243 0.334 9.474 1.00 92.25 127 ILE A N 1
ATOM 1088 C CA . ILE A 1 127 ? -0.603 -0.842 8.675 1.00 92.25 127 ILE A CA 1
ATOM 1089 C C . ILE A 1 127 ? -0.880 -0.450 7.222 1.00 92.25 127 ILE A C 1
ATOM 1091 O O . ILE A 1 127 ? -0.437 -1.144 6.315 1.00 92.25 127 ILE A O 1
ATOM 1095 N N . LEU A 1 128 ? -1.545 0.679 6.970 1.00 91.31 128 LEU A N 1
ATOM 1096 C CA . LEU A 1 128 ? -1.757 1.186 5.611 1.00 91.31 128 LEU A CA 1
ATOM 1097 C C . LEU A 1 128 ? -0.440 1.533 4.902 1.00 91.31 128 LEU A C 1
ATOM 1099 O O . LEU A 1 128 ? -0.272 1.223 3.727 1.00 91.31 128 LEU A O 1
ATOM 1103 N N . ILE A 1 129 ? 0.511 2.145 5.611 1.00 90.38 129 ILE A N 1
ATOM 1104 C CA . ILE A 1 129 ? 1.820 2.481 5.038 1.00 90.38 129 ILE A CA 1
ATOM 1105 C C . ILE A 1 129 ? 2.628 1.211 4.764 1.00 90.38 129 ILE A C 1
ATOM 1107 O O . ILE A 1 129 ? 3.215 1.085 3.694 1.00 90.38 129 ILE A O 1
ATOM 1111 N N . THR A 1 130 ? 2.674 0.264 5.702 1.00 90.25 130 THR A N 1
ATOM 1112 C CA . THR A 1 130 ? 3.448 -0.969 5.509 1.00 90.25 130 THR A CA 1
ATOM 1113 C C . THR A 1 130 ? 2.823 -1.877 4.459 1.00 90.25 130 THR A C 1
ATOM 1115 O O . THR A 1 130 ? 3.552 -2.413 3.628 1.00 90.25 130 THR A O 1
ATOM 1118 N N . SER A 1 131 ? 1.494 -2.006 4.442 1.00 89.06 131 SER A N 1
ATOM 1119 C CA . SER A 1 131 ? 0.766 -2.766 3.418 1.00 89.06 131 SER A CA 1
ATOM 1120 C C . SER A 1 131 ? 0.978 -2.177 2.029 1.00 89.06 131 SER A C 1
ATOM 1122 O O . SER A 1 131 ? 1.314 -2.918 1.118 1.00 89.06 131 SER A O 1
ATOM 1124 N N . PHE A 1 132 ? 0.992 -0.850 1.875 1.00 87.56 132 PHE A N 1
ATOM 1125 C CA . PHE A 1 132 ? 1.321 -0.225 0.591 1.00 87.56 132 PHE A CA 1
ATOM 1126 C C . PHE A 1 132 ? 2.660 -0.697 -0.011 1.00 87.56 132 PHE A C 1
ATOM 1128 O O . PHE A 1 132 ? 2.759 -0.863 -1.225 1.00 87.56 132 PHE A O 1
ATOM 1135 N N . PHE A 1 133 ? 3.683 -0.934 0.821 1.00 83.69 133 PHE A N 1
ATOM 1136 C CA . PHE A 1 133 ? 4.993 -1.428 0.370 1.00 83.69 133 PHE A CA 1
ATOM 1137 C C . PHE A 1 133 ? 5.121 -2.957 0.352 1.00 83.69 133 PHE A C 1
ATOM 1139 O O . PHE A 1 133 ? 6.000 -3.487 -0.333 1.00 83.69 133 PHE A O 1
ATOM 1146 N N . SER A 1 134 ? 4.296 -3.665 1.121 1.00 85.31 134 SER A N 1
ATOM 1147 C CA . SER A 1 134 ? 4.291 -5.128 1.193 1.00 85.31 134 SER A CA 1
ATOM 1148 C C . SER A 1 134 ? 3.440 -5.742 0.078 1.00 85.31 134 SER A C 1
ATOM 1150 O O . SER A 1 134 ? 3.886 -6.683 -0.576 1.00 85.31 134 SER A O 1
ATOM 1152 N N . GLY A 1 135 ? 2.257 -5.173 -0.154 1.00 83.75 135 GLY A N 1
ATOM 1153 C CA . GLY A 1 135 ? 1.197 -5.688 -1.009 1.00 83.75 135 GLY A CA 1
ATOM 1154 C C . GLY A 1 135 ? 0.354 -6.783 -0.342 1.00 83.75 135 GLY A C 1
ATOM 1155 O O . GLY A 1 135 ? 0.741 -7.365 0.677 1.00 83.75 135 GLY A O 1
ATOM 1156 N N . ALA A 1 136 ? -0.775 -7.093 -0.988 1.00 83.88 136 ALA A N 1
ATOM 1157 C CA . ALA A 1 136 ? -1.645 -8.255 -0.769 1.00 83.88 136 ALA A CA 1
ATOM 1158 C C . ALA A 1 136 ? -2.386 -8.388 0.582 1.00 83.88 136 ALA A C 1
ATOM 1160 O O . ALA A 1 136 ? -3.058 -9.402 0.792 1.00 83.88 136 ALA A O 1
ATOM 1161 N N . LEU A 1 137 ? -2.348 -7.404 1.486 1.00 87.25 137 LEU A N 1
ATOM 1162 C CA . LEU A 1 137 ? -3.088 -7.464 2.757 1.00 87.25 137 LEU A CA 1
ATOM 1163 C C . LEU A 1 137 ? -4.611 -7.539 2.551 1.00 87.25 137 LEU A C 1
ATOM 1165 O O . LEU A 1 137 ? -5.265 -8.379 3.165 1.00 87.25 137 LEU A O 1
ATOM 1169 N N . PHE A 1 138 ? -5.179 -6.689 1.695 1.00 87.12 138 PHE A N 1
ATOM 1170 C CA . PHE A 1 138 ? -6.617 -6.580 1.434 1.00 87.12 138 PHE A CA 1
ATOM 1171 C C . PHE A 1 138 ? -7.157 -7.699 0.551 1.00 87.12 138 PHE A C 1
ATOM 1173 O O . PHE A 1 138 ? -8.338 -8.026 0.633 1.00 87.12 138 PHE A O 1
ATOM 1180 N N . ILE A 1 139 ? -6.300 -8.290 -0.277 1.00 82.81 139 ILE A N 1
ATOM 1181 C CA . ILE A 1 139 ? -6.652 -9.439 -1.120 1.00 82.81 139 ILE A CA 1
ATOM 1182 C C . ILE A 1 139 ? -6.597 -10.731 -0.306 1.00 82.81 139 ILE A C 1
ATOM 1184 O O . ILE A 1 139 ? -7.393 -11.646 -0.517 1.00 82.81 139 ILE A O 1
ATOM 1188 N N . SER A 1 140 ? -5.683 -10.804 0.663 1.00 88.00 140 SER A N 1
ATOM 1189 C CA . SER A 1 140 ? -5.587 -11.932 1.576 1.00 88.00 140 SER A CA 1
ATOM 1190 C C . SER A 1 140 ? -6.783 -11.972 2.526 1.00 88.00 140 SER A C 1
ATOM 1192 O O . SER A 1 140 ? -6.897 -11.182 3.465 1.00 88.00 140 SER A O 1
ATOM 1194 N N . VAL A 1 141 ? -7.655 -12.962 2.326 1.00 89.25 141 VAL A N 1
ATOM 1195 C CA . VAL A 1 141 ? -8.805 -13.220 3.204 1.00 89.25 141 VAL A CA 1
ATOM 1196 C C . VAL A 1 141 ? -8.356 -13.400 4.656 1.00 89.25 141 VAL A C 1
ATOM 1198 O O . VAL A 1 141 ? -8.947 -12.823 5.568 1.00 89.25 141 VAL A O 1
ATOM 1201 N N . THR A 1 142 ? -7.281 -14.158 4.883 1.00 91.88 142 THR A N 1
ATOM 1202 C CA . THR A 1 142 ? -6.751 -14.404 6.231 1.00 91.88 142 THR A CA 1
ATOM 1203 C C . THR A 1 142 ? -6.171 -13.134 6.842 1.00 91.88 142 THR A C 1
ATOM 1205 O O . THR A 1 142 ? -6.474 -12.823 7.995 1.00 91.88 142 THR A O 1
ATOM 1208 N N . GLY A 1 143 ? -5.401 -12.361 6.067 1.00 90.31 143 GLY A N 1
ATOM 1209 C CA . GLY A 1 143 ? -4.846 -11.078 6.499 1.00 90.31 143 GLY A CA 1
ATOM 1210 C C . GLY A 1 143 ? -5.938 -10.107 6.943 1.00 90.31 143 GLY A C 1
ATOM 1211 O O . GLY A 1 143 ? -5.876 -9.561 8.047 1.00 90.31 143 GLY A O 1
ATOM 1212 N N . MET A 1 144 ? -6.989 -9.970 6.133 1.00 91.12 144 MET A N 1
ATOM 1213 C CA . MET A 1 144 ? -8.108 -9.079 6.426 1.00 91.12 144 MET A CA 1
ATOM 1214 C C . MET A 1 144 ? -8.951 -9.550 7.622 1.00 91.12 144 MET A C 1
ATOM 1216 O O . MET A 1 144 ? -9.390 -8.723 8.423 1.00 91.12 144 MET A O 1
ATOM 1220 N N . MET A 1 145 ? -9.137 -10.864 7.804 1.00 92.31 145 MET A N 1
ATOM 1221 C CA . MET A 1 145 ? -9.806 -11.415 8.992 1.00 92.31 145 MET A CA 1
ATOM 1222 C C . MET A 1 145 ? -9.034 -11.107 10.278 1.00 92.31 145 MET A C 1
ATOM 1224 O O . MET A 1 145 ? -9.627 -10.628 11.246 1.00 92.31 145 MET A O 1
ATOM 1228 N N . PHE A 1 146 ? -7.716 -11.339 10.298 1.00 91.94 146 PHE A N 1
ATOM 1229 C CA . PHE A 1 146 ? -6.884 -11.004 11.460 1.00 91.94 146 PHE A CA 1
ATOM 1230 C C . PHE A 1 146 ? -6.911 -9.511 11.758 1.00 91.94 146 PHE A C 1
ATOM 1232 O O . PHE A 1 146 ? -7.106 -9.107 12.906 1.00 91.94 146 PHE A O 1
ATOM 1239 N N . PHE A 1 147 ? -6.778 -8.694 10.717 1.00 91.44 147 PHE A N 1
ATOM 1240 C CA . PHE A 1 147 ? -6.847 -7.248 10.834 1.00 91.44 147 PHE A CA 1
ATOM 1241 C C . PHE A 1 147 ? -8.186 -6.789 11.434 1.00 91.44 147 PHE A C 1
ATOM 1243 O O . PHE A 1 147 ? -8.203 -5.997 12.377 1.00 91.44 147 PHE A O 1
ATOM 1250 N N . TYR A 1 148 ? -9.304 -7.350 10.966 1.00 92.38 148 TYR A N 1
ATOM 1251 C CA . TYR A 1 148 ? -10.633 -7.086 11.518 1.00 92.38 148 TYR A CA 1
ATOM 1252 C C . TYR A 1 148 ? -10.745 -7.480 12.995 1.00 92.38 148 TYR A C 1
ATOM 1254 O O . TYR A 1 148 ? -11.178 -6.664 13.811 1.00 92.38 148 TYR A O 1
ATOM 1262 N N . MET A 1 149 ? -10.317 -8.693 13.363 1.00 92.25 149 MET A N 1
ATOM 1263 C CA . MET A 1 149 ? -10.387 -9.176 14.748 1.00 92.25 149 MET A CA 1
ATOM 1264 C C . MET A 1 149 ? -9.618 -8.270 15.717 1.00 92.25 149 MET A C 1
ATOM 1266 O O . MET A 1 149 ? -10.142 -7.917 16.774 1.00 92.25 149 MET A O 1
ATOM 1270 N N . VAL A 1 150 ? -8.411 -7.835 15.340 1.00 91.56 150 VAL A N 1
ATOM 1271 C CA . VAL A 1 150 ? -7.586 -6.937 16.165 1.00 91.56 150 VAL A CA 1
ATOM 1272 C C . VAL A 1 150 ? -8.278 -5.592 16.386 1.00 91.56 150 VAL A C 1
ATOM 1274 O O . VAL A 1 150 ? -8.338 -5.108 17.517 1.00 91.56 150 VAL A O 1
ATOM 1277 N N . PHE A 1 151 ? -8.842 -4.991 15.337 1.00 90.75 151 PHE A N 1
ATOM 1278 C CA . PHE A 1 151 ? -9.519 -3.698 15.462 1.00 90.75 151 PHE A CA 1
ATOM 1279 C C . PHE A 1 151 ? -10.813 -3.782 16.269 1.00 90.75 151 PHE A C 1
ATOM 1281 O O . PHE A 1 151 ? -11.086 -2.886 17.070 1.00 90.75 151 PHE A O 1
ATOM 1288 N N . GLN A 1 152 ? -11.578 -4.867 16.124 1.00 89.44 152 GLN A N 1
ATOM 1289 C CA . GLN A 1 152 ? -12.750 -5.095 16.969 1.00 89.44 152 GLN A CA 1
ATOM 1290 C C . GLN A 1 152 ? -12.361 -5.248 18.439 1.00 89.44 152 GLN A C 1
ATOM 1292 O O . GLN A 1 152 ? -12.970 -4.619 19.303 1.00 89.44 152 GLN A O 1
ATOM 1297 N N . TRP A 1 153 ? -11.303 -6.007 18.728 1.00 89.88 153 TRP A N 1
ATOM 1298 C CA . TRP A 1 153 ? -10.810 -6.177 20.093 1.00 89.88 153 TRP A CA 1
ATOM 1299 C C . TRP A 1 153 ? -10.364 -4.849 20.726 1.00 89.88 153 TRP A C 1
ATOM 1301 O O . TRP A 1 153 ? -10.766 -4.533 21.847 1.00 89.88 153 TRP A O 1
ATOM 1311 N N . ILE A 1 154 ? -9.623 -4.016 19.985 1.00 88.62 154 ILE A N 1
ATOM 1312 C CA . ILE A 1 154 ? -9.209 -2.677 20.440 1.00 88.62 154 ILE A CA 1
ATOM 1313 C C . ILE A 1 154 ? -10.422 -1.777 20.717 1.00 88.62 154 ILE A C 1
ATOM 1315 O O . ILE A 1 154 ? -10.437 -1.046 21.709 1.00 88.62 154 ILE A O 1
ATOM 1319 N N . ASN A 1 155 ? -11.444 -1.821 19.859 1.00 84.94 155 ASN A N 1
ATOM 1320 C CA . ASN A 1 155 ? -12.656 -1.023 20.044 1.00 84.94 155 ASN A CA 1
ATOM 1321 C C . ASN A 1 155 ? -13.439 -1.447 21.295 1.00 84.94 155 ASN A C 1
ATOM 1323 O O . ASN 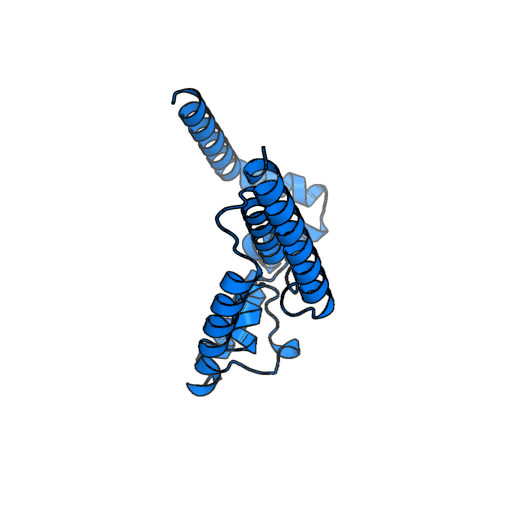A 1 155 ? -13.895 -0.580 22.040 1.00 84.94 155 ASN A O 1
ATOM 1327 N N . VAL A 1 156 ? -13.551 -2.753 21.563 1.00 86.50 156 VAL A N 1
ATOM 1328 C CA . VAL A 1 156 ? -14.200 -3.273 22.781 1.00 86.50 156 VAL A CA 1
ATOM 1329 C C . VAL A 1 156 ? -13.463 -2.812 24.039 1.00 86.50 156 VAL A C 1
ATOM 1331 O O . VAL A 1 156 ? -14.100 -2.306 24.962 1.00 86.50 156 VAL A O 1
ATOM 1334 N N . LEU A 1 157 ? -12.130 -2.917 24.067 1.00 84.81 157 LEU A N 1
ATOM 1335 C CA . LEU A 1 157 ? -11.326 -2.456 25.206 1.00 84.81 157 LEU A CA 1
ATOM 1336 C C . LEU A 1 157 ? -11.521 -0.962 25.485 1.00 84.81 157 LEU A C 1
ATOM 1338 O O . LEU A 1 157 ? -11.719 -0.570 26.633 1.00 84.81 157 LEU A O 1
ATOM 1342 N N . ASN A 1 158 ? -11.512 -0.142 24.434 1.00 82.00 158 ASN A N 1
ATOM 1343 C CA . ASN A 1 158 ? -11.691 1.301 24.559 1.00 82.00 158 ASN A CA 1
ATOM 1344 C C . ASN A 1 158 ? -13.085 1.665 25.098 1.00 82.00 158 ASN A C 1
ATOM 1346 O O . ASN A 1 158 ? -13.209 2.547 25.942 1.00 82.00 158 ASN A O 1
ATOM 1350 N N . ASN A 1 159 ? -14.133 0.969 24.647 1.00 81.19 159 ASN A N 1
ATOM 1351 C CA . ASN A 1 159 ? -15.494 1.195 25.137 1.00 81.19 159 ASN A CA 1
ATOM 1352 C C . ASN A 1 159 ? -15.654 0.795 26.612 1.00 81.19 159 ASN A C 1
ATOM 1354 O O . ASN A 1 159 ? -16.337 1.488 27.360 1.00 81.19 159 ASN A O 1
ATOM 1358 N N . ASN A 1 160 ? -15.001 -0.287 27.044 1.00 80.75 160 ASN A N 1
ATOM 1359 C CA . ASN A 1 160 ? -15.041 -0.712 28.444 1.00 80.75 160 ASN A CA 1
ATOM 1360 C C . ASN A 1 160 ? -14.358 0.303 29.375 1.00 80.75 160 ASN A C 1
ATOM 1362 O O . ASN A 1 160 ? -14.890 0.573 30.446 1.00 80.75 160 ASN A O 1
ATOM 1366 N N . GLN A 1 161 ? -13.236 0.899 28.954 1.00 76.31 161 GLN A N 1
ATOM 1367 C CA . GLN A 1 161 ? -12.547 1.953 29.716 1.00 76.31 161 GLN A CA 1
ATOM 1368 C C . GLN A 1 161 ? -13.397 3.225 29.857 1.00 76.31 161 GLN A C 1
ATOM 1370 O O . GLN A 1 161 ? -13.532 3.760 30.955 1.00 76.31 161 GLN A O 1
ATOM 1375 N N . LEU A 1 162 ? -14.038 3.664 28.769 1.00 75.00 162 LEU A N 1
ATOM 1376 C CA . LEU A 1 162 ? -14.969 4.800 28.790 1.00 75.00 162 LEU A CA 1
ATOM 1377 C C . LEU A 1 162 ? -16.147 4.574 29.751 1.00 75.00 162 LEU A C 1
ATOM 1379 O O . LEU A 1 162 ? -16.558 5.496 30.447 1.00 75.00 162 LEU A O 1
ATOM 1383 N N . ASN A 1 163 ? -16.682 3.352 29.809 1.00 74.56 163 ASN A N 1
ATOM 1384 C CA . ASN A 1 163 ? -17.795 3.032 30.703 1.00 74.56 163 ASN A CA 1
ATOM 1385 C C . ASN A 1 163 ? -17.380 2.988 32.181 1.00 74.56 163 ASN A C 1
ATOM 1387 O O . ASN A 1 163 ? -18.189 3.355 33.027 1.00 74.56 163 ASN A O 1
ATOM 1391 N N . SER A 1 164 ? -16.153 2.566 32.510 1.00 72.56 164 SER A N 1
ATOM 1392 C CA . SER A 1 164 ? -15.662 2.611 33.896 1.00 72.56 164 SER A CA 1
ATOM 1393 C C . SER A 1 164 ? -15.449 4.039 34.402 1.00 72.56 164 SER A C 1
ATOM 1395 O O . SER A 1 164 ? -15.786 4.318 35.544 1.00 72.56 164 SER A O 1
ATOM 1397 N N . GLU A 1 165 ? -14.973 4.954 33.552 1.00 72.00 165 GLU A N 1
ATOM 1398 C CA . GLU A 1 165 ? -14.770 6.369 33.917 1.00 72.00 165 GLU A CA 1
ATOM 1399 C C . GLU A 1 165 ? -16.085 7.147 34.114 1.00 72.00 165 GLU A C 1
ATOM 1401 O O . GLU A 1 165 ? -16.076 8.213 34.713 1.00 72.00 165 GLU A O 1
ATOM 1406 N N . LEU A 1 166 ? -17.216 6.646 33.601 1.00 68.81 166 LEU 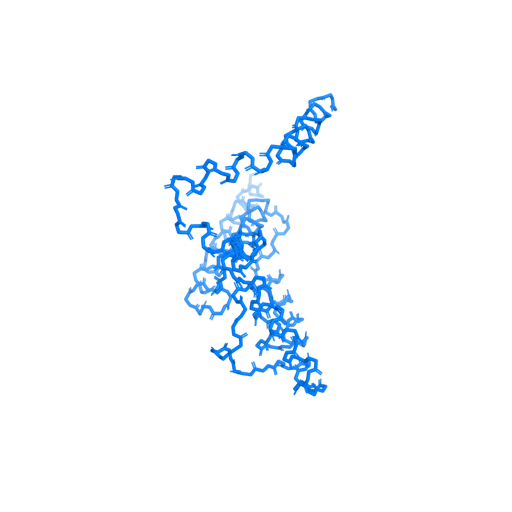A N 1
ATOM 1407 C CA . LEU A 1 166 ? -18.540 7.269 33.760 1.00 68.81 166 LEU A CA 1
ATOM 1408 C C . LEU A 1 166 ? -19.279 6.830 35.035 1.00 68.81 166 LEU A C 1
ATOM 1410 O O . LEU A 1 166 ? -20.322 7.402 35.353 1.00 68.81 166 LEU A O 1
ATOM 1414 N N . ILE A 1 167 ? -18.801 5.777 35.703 1.00 69.25 167 ILE A N 1
ATOM 1415 C CA . ILE A 1 167 ? -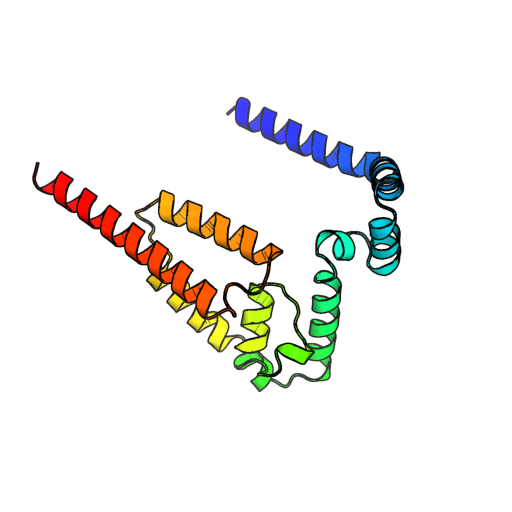19.415 5.211 36.915 1.00 69.25 167 ILE A CA 1
ATOM 1416 C C . ILE A 1 167 ? -18.716 5.733 38.190 1.00 69.25 167 ILE A C 1
ATOM 1418 O O . ILE A 1 167 ? -19.293 5.630 39.273 1.00 69.25 167 ILE A O 1
ATOM 1422 N N . GLU A 1 168 ? -17.521 6.321 38.064 1.00 55.03 168 GLU A N 1
ATOM 1423 C CA . GLU A 1 168 ? -16.805 7.059 39.125 1.00 55.03 168 GLU A CA 1
ATOM 1424 C C . GLU A 1 168 ? -17.176 8.551 39.150 1.00 55.03 168 GLU A C 1
ATOM 1426 O O . GLU A 1 168 ? -17.274 9.102 40.272 1.00 55.03 168 GLU A O 1
#

Sequence (168 aa):
MKKKKILFFSVISAIIGLIFFKNNIGRLIFKMFPFWENVYNRYGLLGTLTSKRSTMLTDFIDYMIHEWNTLNYLFGIGEYEKHKIEFEFFDVFMFFGLIGVFVFWLLFKKYFYNRSNRLSVCLLMNILITSFFSGALFISVTGMMFFYMVFQWINVLNNNQLNSELIE

pLDDT: mean 86.73, std 6.53, range [55.03, 95.31]

Radius of gyration: 21.43 Å; chains: 1; bounding box: 49×40×64 Å

Secondary structure (DSSP, 8-state):
-HHHHHHHHHHHHHHHHHHHHHHHHHHHHHHH-HHHHHHHHHHHHHHHHHTTHHHHHHHHHHHHHHH--HHHHHH--S-HHHH----HHHHHHHHHHHHHHHHHHHHHHHHH--TT-HHHHHHHHHHHHHHHHH--TTT-HHHHHHHHHHHHHHHHHHHHHHHHHTT-

Foldseek 3Di:
DVVVVVVVVVVVVVVVVCVVCVVVVVVVVCVVPVVLVVQCVVQNDCCSQLVNLVVLVVVLVVCCVPPDDPVCQQAADCPCVVSPSQQALVSQCNHGHPNSSVVVVVVCCVQQPDPVDPVSVVVVVVCNVVCRSRGDQVVDPVSVVVVSVVRVVVVVVVVVVVVVVVVD

Organism: NCBI:txid2047982